Protein AF-A0A6S6QSP1-F1 (afdb_monomer)

Organism: NCBI:txid708113

InterPro domains:
  IPR038561 Sarcosine oxidase subunit delta superfamily [G3DSA:3.30.2270.10] (1-79)

Foldseek 3Di:
DAWDAAPPFRDTDDCVQKDWPAFDDDPPCPDCADPQKHKTWIARNVPDRAIKIWIARNPPRHTDDIGHPPPDDPDDPDDDD

pLDDT: mean 82.89, std 15.21, range [32.25, 95.44]

Secondary structure (DSSP, 8-state):
--EEE-TTT--EEEGGGSEEEEE---TT---SEETTEEEEEEE-TTTT--EEEEEEETTT--EEEEEETT------S----

Nearest PDB structures (foldseek):
  2gah-assembly1_D  TM=7.632E-01  e=2.574E-04  Stenotrophomonas maltophilia
  3ad7-assembly1_D  TM=7.761E-01  e=8.415E-04  Corynebacterium sp. U-96
  8oua-assembly1_C  TM=4.119E-01  e=9.696E-01  Magnetospirillum gryphiswaldense
  8rdt-assembly3_C  TM=3.658E-01  e=1.229E+00  Magnetospirillum gryphiswaldense
  8ou9-assembly1_C  TM=3.529E-01  e=1.652E+00  Magnetospirillum gryphiswaldense

Structure (mmCIF, N/CA/C/O backbone):
data_AF-A0A6S6QSP1-F1
#
_entry.id   AF-A0A6S6QSP1-F1
#
loop_
_atom_site.group_PDB
_atom_site.id
_atom_site.type_symbol
_atom_site.label_atom_id
_atom_site.label_alt_id
_atom_site.label_comp_id
_atom_site.label_asym_id
_atom_site.label_entity_id
_atom_site.label_seq_id
_atom_site.pdbx_PDB_ins_code
_atom_site.Cartn_x
_atom_site.Cartn_y
_atom_site.Cartn_z
_atom_site.occupancy
_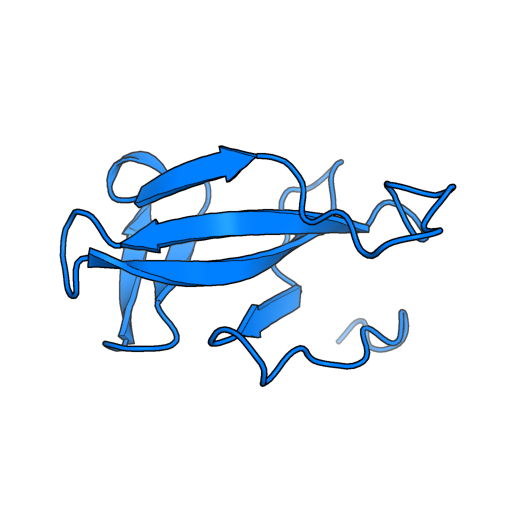atom_site.B_iso_or_equiv
_atom_site.auth_seq_id
_atom_site.auth_comp_id
_atom_site.auth_asym_id
_atom_site.auth_atom_id
_atom_site.pdbx_PDB_model_num
ATOM 1 N N . MET A 1 1 ? -4.223 12.895 7.793 1.00 78.19 1 MET A N 1
ATOM 2 C CA . MET A 1 1 ? -4.642 11.588 8.332 1.00 78.19 1 MET A CA 1
ATOM 3 C C . MET A 1 1 ? -5.226 10.785 7.190 1.00 78.19 1 MET A C 1
ATOM 5 O O . MET A 1 1 ? -6.349 11.043 6.768 1.00 78.19 1 MET A O 1
ATOM 9 N N . LEU A 1 2 ? -4.412 9.906 6.622 1.00 85.88 2 LEU A N 1
ATOM 10 C CA . LEU A 1 2 ? -4.741 9.095 5.458 1.00 85.88 2 LEU A CA 1
ATOM 11 C C . LEU A 1 2 ? -5.633 7.91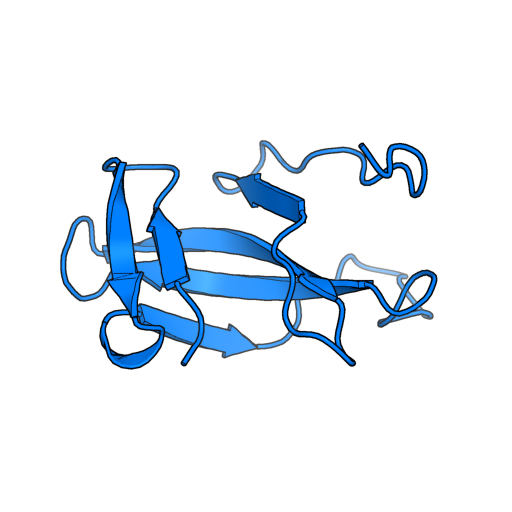5 5.868 1.00 85.88 2 LEU A C 1
ATOM 13 O O . LEU A 1 2 ? -5.300 7.187 6.799 1.00 85.88 2 LEU A O 1
ATOM 17 N N . LEU A 1 3 ? -6.762 7.730 5.181 1.00 90.69 3 LEU A N 1
ATOM 18 C CA . LEU A 1 3 ? -7.634 6.564 5.350 1.00 90.69 3 LEU A CA 1
ATOM 19 C C . LEU A 1 3 ? -7.232 5.481 4.351 1.00 90.69 3 LEU A C 1
ATOM 21 O O . LEU A 1 3 ? -7.330 5.686 3.141 1.00 90.69 3 LEU A O 1
ATOM 25 N N . ILE A 1 4 ? -6.816 4.327 4.861 1.00 91.62 4 ILE A N 1
ATOM 26 C CA . ILE A 1 4 ? -6.353 3.189 4.067 1.00 91.62 4 ILE A CA 1
ATOM 27 C C . ILE A 1 4 ? -7.364 2.054 4.214 1.00 91.62 4 ILE A C 1
ATOM 29 O O . ILE A 1 4 ? -7.874 1.799 5.304 1.00 91.62 4 ILE A O 1
ATOM 33 N N . THR A 1 5 ? -7.680 1.388 3.102 1.00 93.75 5 THR A N 1
ATOM 34 C CA . THR A 1 5 ? -8.530 0.189 3.090 1.00 93.75 5 THR A CA 1
ATOM 35 C C . THR A 1 5 ? -7.675 -1.018 2.741 1.00 93.75 5 THR A C 1
ATOM 37 O O . THR A 1 5 ? -7.037 -1.037 1.692 1.00 93.75 5 THR A O 1
ATOM 40 N N . CYS A 1 6 ? -7.644 -2.019 3.617 1.00 94.19 6 CYS A N 1
ATOM 41 C CA . CYS A 1 6 ? -6.922 -3.254 3.368 1.00 94.19 6 CYS A CA 1
ATOM 42 C C . CYS A 1 6 ? -7.652 -4.078 2.292 1.00 94.19 6 CYS A C 1
ATOM 44 O O . CYS A 1 6 ? -8.798 -4.467 2.518 1.00 94.19 6 CYS A O 1
ATOM 46 N N . PRO A 1 7 ? -7.007 -4.434 1.168 1.00 93.81 7 PRO A N 1
ATOM 47 C CA . PRO A 1 7 ? -7.638 -5.239 0.122 1.00 93.81 7 PRO A CA 1
ATOM 48 C C . PRO A 1 7 ? -7.784 -6.721 0.509 1.00 93.81 7 PRO A 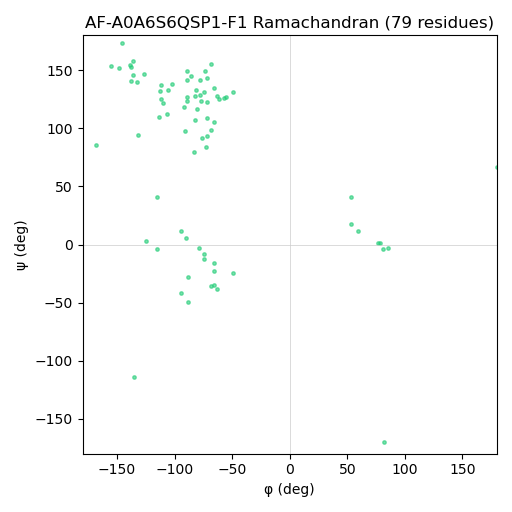C 1
ATOM 50 O O . PRO A 1 7 ? -8.471 -7.463 -0.182 1.00 93.81 7 PRO A O 1
ATOM 53 N N . VAL A 1 8 ? -7.130 -7.165 1.591 1.00 93.44 8 VAL A N 1
ATOM 54 C CA . VAL A 1 8 ? -7.170 -8.562 2.056 1.00 93.44 8 VAL A CA 1
ATOM 55 C C . VAL A 1 8 ? -8.345 -8.802 3.004 1.00 93.44 8 VAL A C 1
ATOM 57 O O . VAL A 1 8 ? -9.093 -9.753 2.815 1.00 93.44 8 VAL A O 1
ATOM 60 N N . CYS A 1 9 ? -8.520 -7.954 4.023 1.00 93.88 9 CYS A N 1
ATOM 61 C CA . CYS A 1 9 ? -9.565 -8.129 5.042 1.00 93.88 9 CYS A CA 1
ATOM 62 C C . CYS A 1 9 ? -10.634 -7.030 5.062 1.00 93.88 9 CYS A C 1
ATOM 64 O O . CYS A 1 9 ? -11.563 -7.111 5.858 1.00 93.88 9 CYS A O 1
ATOM 66 N N . GLY A 1 10 ? -10.508 -5.986 4.240 1.00 92.19 10 GLY A N 1
ATOM 67 C CA . GLY A 1 10 ? -11.479 -4.891 4.167 1.00 92.19 10 GLY A CA 1
ATOM 68 C C . GLY A 1 10 ? -11.407 -3.870 5.307 1.00 92.19 10 GLY A C 1
ATOM 69 O O . GLY A 1 10 ? -12.194 -2.926 5.309 1.00 92.19 10 GLY A O 1
ATOM 70 N N . VAL A 1 11 ? -10.476 -4.010 6.261 1.00 94.25 11 VAL A N 1
ATOM 71 C CA . VAL A 1 11 ? -10.289 -3.028 7.344 1.00 94.25 11 VAL A CA 1
ATOM 72 C C . VAL A 1 11 ? -10.022 -1.653 6.749 1.00 94.25 11 VAL A C 1
ATOM 74 O O . VAL A 1 11 ? -9.095 -1.484 5.956 1.00 94.25 11 VAL A O 1
ATOM 77 N N . ARG A 1 12 ? -10.823 -0.671 7.160 1.00 93.56 12 ARG A N 1
ATOM 78 C CA . ARG A 1 12 ? -10.663 0.732 6.792 1.00 93.56 12 ARG A CA 1
ATOM 79 C C . ARG A 1 12 ? -10.304 1.532 8.033 1.00 93.56 12 ARG A C 1
ATOM 81 O O . ARG A 1 12 ? -11.149 1.721 8.902 1.00 93.56 12 ARG A O 1
ATOM 88 N N . ALA A 1 13 ? -9.067 2.005 8.097 1.00 91.44 13 ALA A N 1
ATOM 89 C CA . ALA A 1 13 ? -8.550 2.712 9.261 1.00 91.44 13 ALA A CA 1
ATOM 90 C C . ALA A 1 13 ? -7.561 3.816 8.864 1.00 91.44 13 ALA A C 1
ATOM 92 O O . ALA A 1 13 ? -7.226 3.976 7.686 1.00 91.44 13 ALA A O 1
ATOM 93 N N . SER A 1 14 ? -7.135 4.617 9.838 1.00 92.12 14 SER A N 1
ATOM 94 C CA . SER A 1 14 ? -6.083 5.614 9.642 1.00 92.12 14 SER A CA 1
ATOM 95 C C . SER A 1 14 ? -4.733 4.948 9.400 1.00 92.12 14 SER A C 1
ATOM 97 O O . SER A 1 14 ? -4.489 3.845 9.875 1.00 92.12 14 SER A O 1
ATOM 99 N N . GLU A 1 15 ? -3.826 5.648 8.721 1.00 91.56 15 GLU A N 1
ATOM 100 C CA . GLU A 1 15 ? -2.437 5.220 8.488 1.00 91.56 15 GLU A CA 1
ATOM 101 C C . GLU A 1 15 ? -1.686 4.754 9.742 1.00 91.56 15 GLU A C 1
ATOM 103 O O . GLU A 1 15 ? -0.771 3.958 9.617 1.00 91.56 15 GLU A O 1
ATOM 108 N N . THR A 1 16 ? -2.082 5.197 10.938 1.00 92.44 16 THR A N 1
ATOM 109 C CA . THR A 1 16 ? -1.504 4.761 12.221 1.00 92.44 16 THR A CA 1
ATOM 110 C C . THR A 1 16 ? -1.755 3.288 12.539 1.00 92.44 16 THR A C 1
ATOM 112 O O . THR A 1 16 ? -1.017 2.705 13.318 1.00 92.44 16 THR A O 1
ATOM 115 N N . GLU A 1 17 ? -2.789 2.696 11.943 1.00 92.31 17 GLU A N 1
ATOM 116 C CA . GLU A 1 17 ? -3.166 1.288 12.107 1.00 92.31 17 GLU A CA 1
ATOM 117 C C . GLU A 1 17 ? -2.487 0.377 11.064 1.00 92.31 17 GLU A C 1
ATOM 119 O O . GLU A 1 17 ? -2.803 -0.815 10.958 1.00 92.31 17 GLU A O 1
ATOM 124 N N . PHE A 1 18 ? -1.590 0.949 10.252 1.00 94.19 18 PHE A N 1
ATOM 125 C CA . PHE A 1 18 ? -0.854 0.266 9.199 1.00 94.19 18 PHE A CA 1
ATOM 126 C C . PHE A 1 18 ? 0.640 0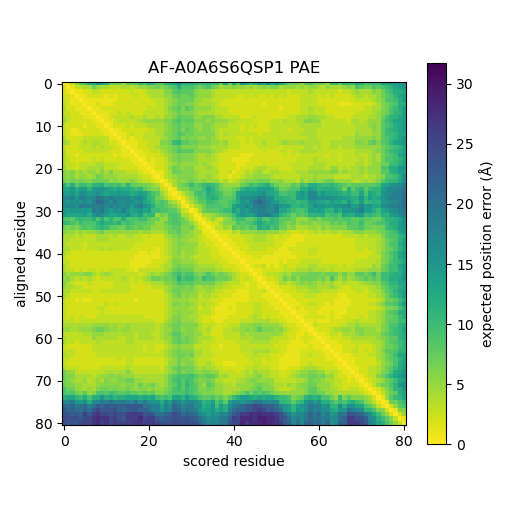.603 9.271 1.00 94.19 18 PHE A C 1
ATOM 128 O O . PHE A 1 18 ? 1.022 1.761 9.413 1.00 94.19 18 PHE A O 1
ATOM 135 N N . ALA A 1 19 ? 1.509 -0.383 9.055 1.00 94.69 19 ALA A N 1
ATOM 136 C CA . ALA A 1 19 ? 2.943 -0.124 8.933 1.00 94.69 19 ALA A CA 1
ATOM 137 C C . ALA A 1 19 ? 3.322 0.164 7.474 1.00 94.69 19 ALA A C 1
ATOM 139 O O . ALA A 1 19 ? 3.026 -0.632 6.579 1.00 94.69 19 ALA A O 1
ATOM 140 N N . ASN A 1 20 ? 4.007 1.283 7.225 1.00 92.69 20 ASN A N 1
ATOM 141 C CA . ASN A 1 20 ? 4.569 1.602 5.912 1.00 92.69 20 ASN A CA 1
ATOM 142 C C . ASN A 1 20 ? 5.854 0.783 5.680 1.00 92.69 20 ASN A C 1
ATOM 144 O O . ASN A 1 20 ? 6.798 0.844 6.463 1.00 92.69 20 ASN A O 1
ATOM 148 N N . GLY A 1 21 ? 5.886 0.013 4.594 1.00 90.44 21 GLY A N 1
ATOM 149 C CA . GLY A 1 21 ? 7.029 -0.801 4.163 1.00 90.44 21 GLY A CA 1
ATOM 150 C C . GLY A 1 21 ? 7.940 -0.114 3.152 1.00 90.44 21 GLY A C 1
ATOM 151 O O . GLY A 1 21 ? 8.773 -0.777 2.537 1.00 90.44 21 GLY A O 1
ATOM 152 N N . GLY A 1 22 ? 7.765 1.188 2.942 1.00 89.50 22 GLY A N 1
ATOM 153 C CA . GLY A 1 22 ? 8.528 1.977 1.990 1.00 89.50 22 GLY A CA 1
ATOM 154 C C . GLY A 1 22 ? 8.028 1.873 0.552 1.00 89.50 22 GLY A C 1
ATOM 155 O O . GLY A 1 22 ? 6.949 1.356 0.250 1.00 89.50 22 GLY A O 1
ATOM 156 N N . LEU A 1 23 ? 8.844 2.417 -0.349 1.00 86.75 23 LEU A N 1
ATOM 157 C CA . LEU A 1 23 ? 8.526 2.512 -1.767 1.00 86.75 23 LEU A CA 1
ATOM 158 C C . LEU A 1 23 ? 8.438 1.134 -2.414 1.00 86.75 23 LEU A C 1
ATOM 160 O O . LEU A 1 23 ? 9.319 0.285 -2.271 1.00 86.75 23 LEU A O 1
ATOM 164 N N . TYR A 1 24 ? 7.394 0.962 -3.209 1.00 81.44 24 TYR A N 1
ATOM 165 C CA . TYR A 1 24 ? 7.303 -0.131 -4.149 1.00 81.44 24 TYR A CA 1
ATOM 166 C C . TYR A 1 24 ? 8.283 0.142 -5.297 1.00 81.44 24 TYR A C 1
ATOM 168 O O . TYR A 1 24 ? 8.076 1.052 -6.101 1.00 81.44 24 TYR A O 1
ATOM 176 N N . ALA A 1 25 ? 9.365 -0.629 -5.364 1.00 70.50 25 ALA A N 1
ATOM 177 C CA . ALA A 1 25 ? 10.314 -0.587 -6.468 1.00 70.50 25 ALA A CA 1
ATOM 178 C C . ALA A 1 25 ? 10.136 -1.839 -7.331 1.00 70.50 25 ALA A C 1
ATOM 180 O O . ALA A 1 25 ? 10.425 -2.949 -6.887 1.00 70.50 25 ALA A O 1
ATOM 181 N N . GLN A 1 26 ? 9.662 -1.656 -8.562 1.00 62.91 26 GLN A N 1
ATOM 182 C CA . GLN A 1 26 ? 9.848 -2.655 -9.610 1.00 62.91 26 GLN A CA 1
ATOM 183 C C . GLN A 1 26 ? 11.273 -2.539 -10.150 1.00 62.91 26 GLN A C 1
ATOM 185 O O . GLN A 1 26 ? 11.802 -1.430 -10.277 1.00 62.91 26 GLN A O 1
ATOM 190 N N . GLU A 1 27 ? 11.906 -3.671 -10.456 1.00 55.81 27 GLU A N 1
ATOM 191 C CA . GLU A 1 27 ? 13.238 -3.662 -11.060 1.00 55.81 27 GLU A CA 1
ATOM 192 C C . GLU A 1 27 ? 13.233 -2.819 -12.344 1.00 55.81 27 GLU A C 1
ATOM 194 O O . GLU A 1 27 ? 12.388 -2.993 -13.219 1.00 55.81 27 GLU A O 1
ATOM 199 N N . GLY A 1 28 ? 14.155 -1.856 -12.435 1.00 56.41 28 GLY A N 1
ATOM 200 C CA . GLY A 1 28 ? 14.266 -0.948 -13.582 1.00 56.41 28 GLY A CA 1
ATOM 201 C C . GLY A 1 28 ? 13.378 0.304 -13.540 1.00 56.41 28 GLY A C 1
ATOM 202 O O . GLY A 1 28 ? 13.515 1.161 -14.416 1.00 56.41 28 GLY A O 1
ATOM 203 N N . ALA A 1 29 ? 12.527 0.485 -12.523 1.00 61.12 29 ALA A N 1
ATOM 204 C CA . ALA A 1 29 ? 11.742 1.708 -12.360 1.00 61.12 29 ALA A CA 1
ATOM 205 C C . ALA A 1 29 ? 12.635 2.886 -11.916 1.00 61.12 29 ALA A C 1
ATOM 207 O O . ALA A 1 29 ? 12.889 3.091 -10.729 1.00 61.12 29 ALA A O 1
ATOM 208 N N . ARG A 1 30 ? 13.134 3.676 -12.879 1.00 55.38 30 ARG A N 1
ATOM 209 C CA . ARG A 1 30 ? 13.890 4.917 -12.601 1.00 55.38 30 ARG A CA 1
ATOM 210 C C . ARG A 1 30 ? 12.999 6.007 -12.000 1.00 55.38 30 ARG A C 1
ATOM 212 O O . ARG A 1 30 ? 13.434 6.733 -11.106 1.00 55.38 30 ARG A O 1
ATOM 219 N N . ASP A 1 31 ? 11.748 6.076 -12.449 1.00 58.44 31 ASP A N 1
ATOM 220 C CA . ASP A 1 31 ? 10.747 7.008 -11.939 1.00 58.44 31 ASP A CA 1
ATOM 221 C C . ASP A 1 31 ? 9.955 6.389 -10.787 1.00 58.44 31 ASP A C 1
ATOM 223 O O . ASP A 1 31 ? 8.982 5.661 -10.973 1.00 58.44 31 ASP A O 1
ATOM 227 N N . ARG A 1 32 ? 10.373 6.729 -9.562 1.00 63.91 32 ARG A N 1
ATOM 228 C CA . ARG A 1 32 ? 9.659 6.399 -8.313 1.00 63.91 32 ARG A CA 1
ATOM 229 C C . ARG A 1 32 ? 8.300 7.102 -8.192 1.00 63.91 32 ARG A C 1
ATOM 231 O O . ARG A 1 32 ? 7.483 6.714 -7.361 1.00 63.91 32 ARG A O 1
ATOM 238 N N . TYR A 1 33 ? 8.078 8.132 -9.008 1.00 71.19 33 TYR A N 1
ATOM 239 C CA . TYR A 1 33 ? 6.883 8.965 -9.007 1.00 71.19 33 TYR A CA 1
ATOM 240 C C . TYR A 1 33 ? 6.373 9.119 -10.433 1.00 71.19 33 TYR A C 1
ATOM 242 O O . TYR A 1 33 ? 6.792 10.007 -11.171 1.00 71.19 33 TYR A O 1
ATOM 250 N N . VAL A 1 34 ? 5.433 8.271 -10.832 1.00 74.06 34 VAL A N 1
ATOM 251 C CA . VAL A 1 34 ? 4.824 8.400 -12.156 1.00 74.06 34 VAL A CA 1
ATOM 252 C C . VAL A 1 34 ? 3.726 9.452 -12.056 1.00 74.06 34 VAL A C 1
ATOM 254 O O . VAL A 1 34 ? 2.688 9.214 -11.444 1.00 74.06 34 VAL A O 1
ATOM 257 N N . ARG A 1 35 ? 3.969 10.644 -12.618 1.00 75.81 35 ARG A N 1
ATOM 258 C CA . ARG A 1 35 ? 3.018 11.779 -12.606 1.00 75.81 35 ARG A CA 1
ATOM 259 C C . ARG A 1 35 ? 2.520 12.149 -11.197 1.00 75.81 35 ARG A C 1
ATOM 261 O O . ARG A 1 35 ? 1.337 12.397 -10.992 1.00 75.81 35 ARG A O 1
ATOM 268 N N . GLY A 1 36 ? 3.419 12.141 -10.212 1.00 82.06 36 GLY A N 1
ATOM 269 C CA . GLY A 1 36 ? 3.083 12.462 -8.819 1.00 82.06 36 GLY A CA 1
ATOM 270 C C . GLY A 1 36 ? 2.400 11.329 -8.044 1.00 82.06 36 GLY A C 1
ATOM 271 O O . GLY A 1 36 ? 2.096 11.508 -6.864 1.00 82.06 36 GLY A O 1
ATOM 272 N N . ILE A 1 37 ? 2.192 10.161 -8.659 1.00 86.06 37 ILE A N 1
ATOM 273 C CA . ILE A 1 37 ? 1.695 8.957 -7.989 1.00 86.06 37 ILE A CA 1
ATOM 274 C C . ILE A 1 37 ? 2.884 8.169 -7.446 1.00 86.06 37 ILE A C 1
ATOM 276 O O . ILE A 1 37 ? 3.785 7.787 -8.194 1.00 86.06 37 ILE A O 1
ATOM 280 N N . VAL A 1 38 ? 2.858 7.915 -6.143 1.00 87.44 38 VAL A N 1
ATOM 281 C CA . VAL A 1 38 ? 3.801 7.049 -5.443 1.00 87.44 38 VAL A CA 1
ATOM 282 C C . VAL A 1 38 ? 3.142 5.702 -5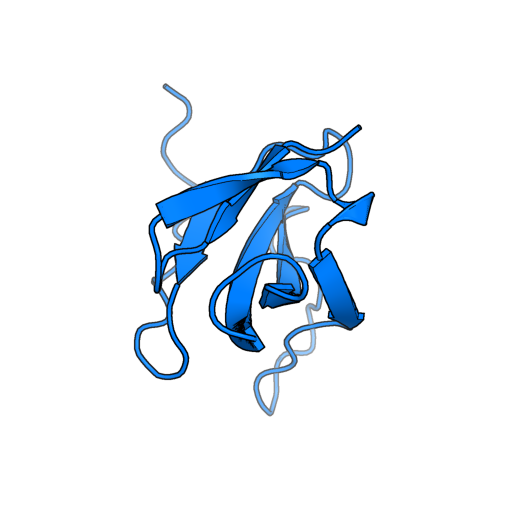.163 1.00 87.44 38 VAL A C 1
ATOM 284 O O . VAL A 1 38 ? 1.964 5.641 -4.800 1.00 87.44 38 VAL A O 1
ATOM 287 N N . ARG A 1 39 ? 3.904 4.622 -5.354 1.00 89.44 39 ARG A N 1
ATOM 288 C CA . ARG A 1 39 ? 3.513 3.261 -4.979 1.00 89.44 39 ARG A CA 1
ATOM 289 C C . ARG A 1 39 ? 4.300 2.851 -3.741 1.00 89.44 39 ARG A C 1
ATOM 291 O O . ARG A 1 39 ? 5.515 3.039 -3.694 1.00 89.44 39 ARG A O 1
ATOM 298 N N . GLU A 1 40 ? 3.623 2.295 -2.750 1.00 91.06 40 GLU A N 1
ATOM 299 C CA . GLU A 1 40 ? 4.205 1.932 -1.456 1.00 91.06 40 GLU A CA 1
ATOM 300 C C . GLU A 1 40 ? 3.679 0.577 -0.986 1.00 91.06 40 GLU A C 1
ATOM 302 O O . GLU A 1 40 ? 2.572 0.165 -1.343 1.00 91.06 40 GLU A O 1
ATOM 307 N N . TRP A 1 41 ? 4.468 -0.099 -0.15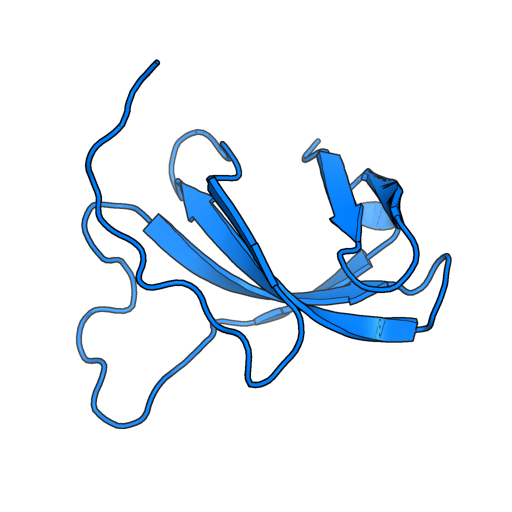6 1.00 92.69 41 TRP A N 1
ATOM 308 C CA . TRP A 1 41 ? 4.029 -1.273 0.587 1.00 92.69 41 TRP A CA 1
ATOM 309 C C . TRP A 1 41 ? 3.434 -0.868 1.929 1.00 92.69 41 TRP A C 1
ATOM 311 O O . TRP A 1 41 ? 3.962 0.009 2.607 1.00 92.69 41 TRP A O 1
ATOM 321 N N . TRP A 1 42 ? 2.370 -1.552 2.336 1.00 94.62 42 TRP A N 1
ATOM 322 C CA . TRP A 1 42 ? 1.719 -1.361 3.628 1.00 94.62 42 TRP A CA 1
ATOM 323 C C . TRP A 1 42 ? 1.382 -2.706 4.268 1.00 94.62 42 TRP A C 1
ATOM 325 O O . TRP A 1 42 ? 1.047 -3.665 3.571 1.00 94.62 42 TRP A O 1
ATOM 335 N N . ASN A 1 43 ? 1.463 -2.781 5.594 1.00 95.44 43 ASN A N 1
ATOM 336 C CA . ASN A 1 43 ? 1.045 -3.933 6.385 1.00 95.44 43 ASN A CA 1
ATOM 337 C C . ASN A 1 43 ? -0.180 -3.579 7.237 1.00 95.44 43 ASN A C 1
ATOM 339 O O . ASN A 1 43 ? -0.192 -2.544 7.896 1.00 95.44 43 ASN A O 1
ATOM 343 N N . CYS A 1 44 ? -1.208 -4.430 7.231 1.00 94.12 44 CYS A N 1
ATOM 344 C CA . CYS A 1 44 ? -2.409 -4.244 8.053 1.00 94.12 44 CYS A CA 1
ATOM 345 C C . CYS A 1 44 ? -2.206 -4.775 9.480 1.00 94.12 44 CYS A C 1
ATOM 347 O O . CYS A 1 44 ? -2.658 -5.877 9.800 1.00 94.12 44 CYS A O 1
ATOM 349 N N . GLU A 1 45 ? -1.539 -4.000 10.336 1.00 93.56 45 GLU A N 1
ATOM 350 C CA . GLU A 1 45 ? -1.203 -4.415 11.708 1.00 93.56 45 GLU A CA 1
ATOM 351 C C . GLU A 1 45 ? -2.441 -4.658 12.578 1.00 93.56 45 GLU A C 1
ATOM 353 O O . GLU A 1 45 ? -2.487 -5.634 13.332 1.00 93.56 45 GLU A O 1
ATOM 358 N N . SER A 1 46 ? -3.467 -3.822 12.409 1.00 89.38 46 SER A N 1
ATOM 359 C CA . SER A 1 46 ? -4.745 -3.897 13.128 1.00 89.38 46 SER A CA 1
ATOM 360 C C . SER A 1 46 ? -5.678 -5.023 12.665 1.00 89.38 46 SER A C 1
ATOM 362 O O . SER A 1 46 ? -6.710 -5.266 13.288 1.00 89.38 46 SER A O 1
ATOM 364 N N . GLY A 1 47 ? -5.343 -5.722 11.576 1.00 91.38 47 GLY A N 1
ATOM 365 C CA . GLY A 1 47 ? -6.207 -6.729 10.963 1.00 91.38 47 GLY A CA 1
ATOM 366 C C . GLY A 1 47 ? -5.461 -8.002 10.577 1.00 91.38 47 GLY A C 1
ATOM 367 O O . GLY A 1 47 ? -5.002 -8.766 11.421 1.00 91.38 47 GLY A O 1
ATOM 368 N N . CYS A 1 48 ? -5.378 -8.267 9.273 1.00 94.12 48 CYS A N 1
ATOM 369 C CA . CYS A 1 48 ? -4.865 -9.533 8.738 1.00 94.12 48 CYS A CA 1
ATOM 370 C C . CYS A 1 48 ? -3.333 -9.658 8.719 1.00 94.12 48 CYS A C 1
ATOM 372 O O . CYS A 1 48 ? -2.826 -10.687 8.269 1.00 94.12 48 CYS A O 1
ATOM 374 N N . ARG A 1 49 ? -2.592 -8.611 9.113 1.00 93.69 49 ARG A N 1
ATOM 375 C CA . ARG A 1 49 ? -1.115 -8.529 9.088 1.00 93.69 49 ARG A CA 1
ATOM 376 C C . ARG A 1 49 ? -0.478 -8.855 7.739 1.00 93.69 49 ARG A C 1
ATOM 378 O O . ARG A 1 49 ? 0.715 -9.145 7.646 1.00 93.69 49 ARG A O 1
ATOM 385 N N . SER A 1 50 ? -1.274 -8.813 6.677 1.00 93.44 50 SER A N 1
ATOM 386 C CA . SER A 1 50 ? -0.820 -9.079 5.323 1.00 93.44 50 SER A CA 1
ATOM 387 C C . SER A 1 50 ? -0.254 -7.812 4.702 1.00 93.44 50 SER A C 1
ATOM 389 O O . SER A 1 50 ? -0.742 -6.704 4.943 1.00 93.44 50 SER A O 1
ATOM 391 N N . TRP A 1 51 ? 0.771 -8.002 3.877 1.00 93.62 51 TRP A N 1
ATOM 392 C CA . TRP A 1 51 ? 1.358 -6.945 3.068 1.00 93.62 51 TRP A CA 1
ATOM 393 C C . TRP A 1 51 ? 0.533 -6.715 1.801 1.00 93.62 51 TRP A C 1
ATOM 395 O O . TRP A 1 51 ? 0.203 -7.661 1.083 1.00 93.62 51 TRP A O 1
ATOM 405 N N . PHE A 1 52 ? 0.240 -5.455 1.504 1.00 93.88 52 PHE A N 1
ATOM 406 C CA . PHE A 1 52 ? -0.481 -5.025 0.312 1.00 93.88 52 PHE A CA 1
ATOM 407 C C . PHE A 1 52 ? 0.166 -3.773 -0.283 1.00 93.88 52 PHE A C 1
ATOM 409 O O . PHE A 1 52 ? 0.842 -3.014 0.411 1.00 93.88 52 PHE A O 1
ATOM 416 N N . GLY A 1 53 ? 0.009 -3.592 -1.589 1.00 93.19 53 GLY A N 1
ATOM 417 C CA . GLY A 1 53 ? 0.485 -2.408 -2.288 1.00 93.19 53 GLY A CA 1
ATOM 418 C C . GLY A 1 53 ? -0.579 -1.318 -2.283 1.00 93.19 53 GLY A C 1
ATOM 419 O O . GLY A 1 53 ? -1.780 -1.605 -2.272 1.00 93.19 53 GLY A O 1
ATOM 420 N N . MET A 1 54 ? -0.142 -0.066 -2.288 1.00 92.06 54 MET A N 1
ATOM 421 C CA . MET A 1 54 ? -1.015 1.095 -2.394 1.00 92.06 54 MET A CA 1
ATOM 422 C C . MET A 1 54 ? -0.413 2.127 -3.336 1.00 92.06 54 MET A C 1
ATOM 424 O O . MET A 1 54 ? 0.786 2.393 -3.299 1.00 92.06 54 MET A O 1
ATOM 428 N N . ALA A 1 55 ? -1.270 2.748 -4.140 1.00 91.06 55 ALA A N 1
ATOM 429 C CA . ALA A 1 55 ? -0.930 3.880 -4.980 1.00 91.06 55 ALA A CA 1
ATOM 430 C C . ALA A 1 55 ? -1.643 5.121 -4.472 1.00 91.06 55 ALA A C 1
ATOM 432 O O . ALA A 1 55 ? -2.873 5.138 -4.368 1.00 91.06 55 ALA A O 1
ATOM 433 N N . ARG A 1 56 ? -0.877 6.174 -4.194 1.00 89.94 56 ARG A N 1
ATOM 434 C CA . ARG A 1 56 ? -1.420 7.465 -3.767 1.00 89.94 56 ARG A CA 1
ATOM 435 C C . ARG A 1 56 ? -0.742 8.624 -4.475 1.00 89.94 56 ARG A C 1
ATOM 437 O O . ARG A 1 56 ? 0.397 8.514 -4.914 1.00 89.94 56 ARG A O 1
ATOM 444 N N . HIS A 1 57 ? -1.407 9.768 -4.526 1.00 88.94 57 HIS A N 1
ATOM 445 C CA . HIS A 1 57 ? -0.761 11.007 -4.937 1.00 88.94 57 HIS A CA 1
ATOM 446 C C . HIS A 1 57 ? 0.157 11.523 -3.818 1.00 88.94 57 HIS A C 1
ATOM 448 O O . HIS A 1 57 ? -0.264 11.653 -2.663 1.00 88.94 57 HIS A O 1
ATOM 454 N N . ALA A 1 58 ? 1.400 11.870 -4.147 1.00 86.12 58 ALA A N 1
ATOM 455 C CA . ALA A 1 58 ? 2.371 12.357 -3.172 1.00 86.12 58 ALA A CA 1
ATOM 456 C C . ALA A 1 58 ? 1.970 13.719 -2.573 1.00 86.12 58 ALA A C 1
ATOM 458 O O . ALA A 1 58 ? 2.193 13.945 -1.388 1.00 86.12 58 ALA A O 1
ATOM 459 N N . GLY A 1 59 ? 1.336 14.593 -3.369 1.00 87.25 59 GLY A N 1
ATOM 460 C CA . GLY A 1 59 ? 1.019 15.970 -2.965 1.00 87.25 59 GLY A CA 1
ATOM 461 C C . GLY A 1 59 ? -0.318 16.175 -2.242 1.00 87.25 59 GLY A C 1
ATOM 462 O O . GLY A 1 59 ? -0.430 17.098 -1.449 1.00 87.25 59 GLY A O 1
ATOM 463 N N . ASN A 1 60 ? -1.333 15.337 -2.495 1.00 88.19 60 ASN A N 1
ATOM 464 C CA . ASN A 1 60 ? -2.675 15.503 -1.899 1.00 88.19 60 ASN A CA 1
ATOM 465 C C . ASN A 1 60 ? -3.168 14.259 -1.143 1.00 88.19 60 ASN A C 1
ATOM 467 O O . ASN A 1 60 ? -4.297 14.235 -0.667 1.00 88.19 60 ASN A O 1
ATOM 471 N N . GLN A 1 61 ? -2.327 13.224 -1.052 1.00 87.88 61 GLN A N 1
ATOM 472 C CA . GLN A 1 61 ? -2.608 11.971 -0.353 1.00 87.88 61 GLN A CA 1
ATOM 473 C C . GLN A 1 61 ? -3.841 11.184 -0.854 1.00 87.88 61 GLN A C 1
ATOM 475 O O . GLN A 1 61 ? -4.218 10.206 -0.216 1.00 87.88 61 GLN A O 1
ATOM 480 N N . ARG A 1 62 ? -4.452 11.526 -2.003 1.00 88.75 62 ARG A N 1
ATOM 481 C CA . ARG A 1 62 ? -5.551 10.739 -2.594 1.00 88.75 62 ARG A CA 1
ATO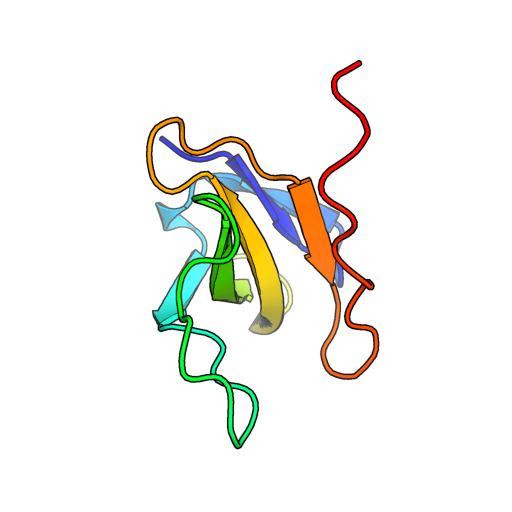M 482 C C . ARG A 1 62 ? -5.053 9.336 -2.935 1.00 88.75 62 ARG A C 1
ATOM 484 O O . ARG A 1 62 ? -4.078 9.194 -3.671 1.00 88.75 62 ARG A O 1
ATOM 491 N N . VAL A 1 63 ? -5.733 8.316 -2.417 1.00 89.56 63 VAL A N 1
ATOM 492 C CA . VAL A 1 63 ? -5.487 6.908 -2.758 1.00 89.56 63 VAL A CA 1
ATOM 493 C C . VAL A 1 63 ? -6.211 6.590 -4.062 1.00 89.56 63 VAL A C 1
ATOM 495 O O . VAL A 1 63 ? -7.404 6.855 -4.185 1.00 89.56 63 VAL A O 1
ATOM 498 N N . PHE A 1 64 ? -5.490 6.030 -5.029 1.00 88.44 64 PHE A N 1
ATOM 499 C CA . PHE A 1 64 ? -6.049 5.593 -6.310 1.00 88.44 64 PHE A CA 1
ATOM 500 C C . PHE A 1 64 ? -6.414 4.114 -6.287 1.00 88.44 64 PHE A C 1
ATOM 502 O O . PHE A 1 64 ? -7.462 3.730 -6.791 1.00 88.44 64 PHE A O 1
ATOM 509 N N . ALA A 1 65 ? -5.554 3.285 -5.695 1.00 89.50 65 ALA A N 1
ATOM 510 C CA . ALA A 1 65 ? -5.771 1.850 -5.625 1.00 89.50 65 ALA A CA 1
ATOM 511 C C . ALA A 1 65 ? -5.025 1.228 -4.445 1.00 89.50 65 ALA A C 1
ATOM 513 O O . ALA A 1 65 ? -3.974 1.715 -4.022 1.00 89.50 65 ALA A O 1
ATOM 514 N N . THR A 1 66 ? -5.557 0.106 -3.969 1.00 92.31 66 THR A N 1
ATOM 515 C CA . THR A 1 66 ? -4.865 -0.843 -3.095 1.00 92.31 66 THR A CA 1
ATOM 516 C C . THR A 1 66 ? -4.960 -2.227 -3.722 1.00 92.31 66 THR A C 1
ATOM 518 O O . THR A 1 66 ? -5.938 -2.533 -4.403 1.00 92.31 66 THR A O 1
ATOM 521 N N . TRP A 1 67 ? -3.936 -3.057 -3.547 1.00 92.69 67 TRP A N 1
ATOM 522 C CA . TRP A 1 67 ? -3.895 -4.384 -4.156 1.00 92.69 67 TRP A CA 1
ATOM 523 C C . TRP A 1 67 ? -3.139 -5.397 -3.319 1.00 92.69 67 TRP A C 1
ATOM 525 O O . TRP A 1 67 ? -2.201 -5.073 -2.593 1.00 92.69 67 TRP A O 1
ATOM 535 N N . VAL A 1 68 ? -3.516 -6.663 -3.467 1.00 92.12 68 VAL A N 1
ATOM 536 C CA . VAL A 1 68 ? -2.739 -7.773 -2.915 1.00 92.12 68 VAL A CA 1
ATOM 537 C C . VAL A 1 68 ? -1.473 -7.996 -3.740 1.00 92.12 68 VAL A C 1
ATOM 539 O O . VAL A 1 68 ? -1.449 -7.757 -4.950 1.00 92.12 68 VAL A O 1
ATOM 542 N N . ARG A 1 69 ? -0.405 -8.476 -3.096 1.00 86.19 69 ARG A N 1
ATOM 543 C CA . ARG A 1 69 ? 0.844 -8.839 -3.782 1.00 86.19 69 ARG A CA 1
ATOM 544 C C . ARG A 1 69 ? 0.572 -9.734 -4.997 1.00 86.19 69 ARG A C 1
ATOM 546 O O . ARG A 1 69 ? -0.164 -10.709 -4.900 1.00 86.19 69 ARG A O 1
ATOM 553 N N . GLY A 1 70 ? 1.167 -9.389 -6.139 1.00 85.12 70 GLY A N 1
ATOM 554 C CA . GLY A 1 70 ? 0.999 -10.121 -7.401 1.00 85.12 70 GLY A CA 1
ATOM 555 C C . GLY A 1 70 ? -0.280 -9.801 -8.188 1.00 85.12 70 GLY A C 1
ATOM 556 O O . GLY A 1 70 ? -0.434 -10.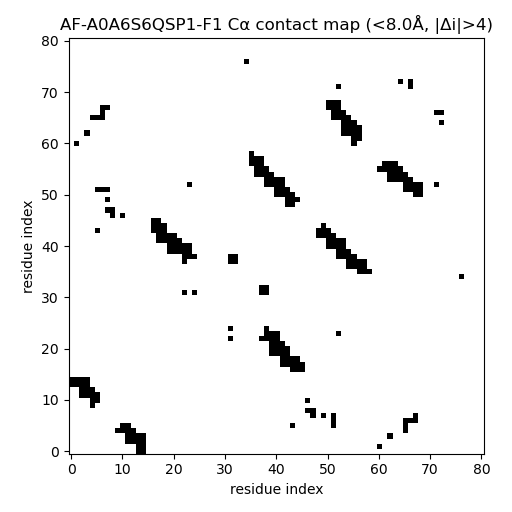291 -9.302 1.00 85.12 70 GLY A O 1
ATOM 557 N N . LYS A 1 71 ? -1.183 -8.966 -7.657 1.00 87.19 71 LYS A N 1
ATOM 558 C CA . LYS A 1 71 ? -2.367 -8.438 -8.362 1.00 87.19 71 LYS A CA 1
ATOM 559 C C . LYS A 1 71 ? -2.273 -6.923 -8.532 1.00 87.19 71 LYS A C 1
ATOM 561 O O . LYS A 1 71 ? -3.240 -6.204 -8.304 1.00 87.19 71 LYS A O 1
ATOM 566 N N . GLU A 1 72 ? -1.078 -6.445 -8.860 1.00 84.31 72 GLU A N 1
ATOM 567 C CA . GLU A 1 72 ? -0.839 -5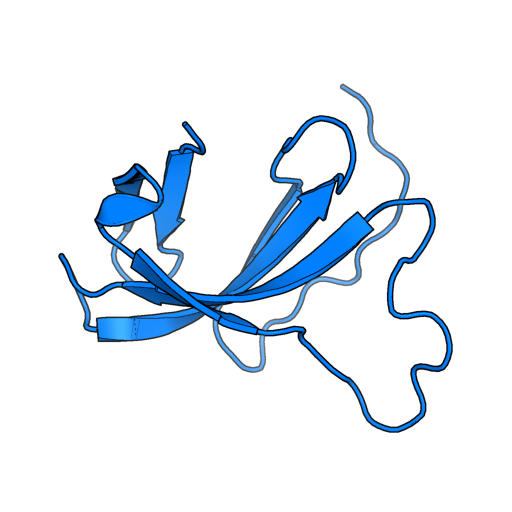.019 -9.047 1.00 84.31 72 GLU A CA 1
ATOM 568 C C . GLU A 1 72 ? -1.663 -4.465 -10.210 1.00 84.31 72 GLU A C 1
ATOM 570 O O . GLU A 1 72 ? -1.599 -5.027 -11.304 1.00 84.31 72 GLU A O 1
ATOM 575 N N . PRO A 1 73 ? -2.426 -3.380 -9.996 1.00 82.06 73 PRO A N 1
ATOM 576 C CA . PRO A 1 73 ? -3.144 -2.738 -11.072 1.00 82.06 73 PRO A CA 1
ATOM 577 C C . PRO A 1 73 ? -2.162 -2.009 -11.986 1.00 82.06 73 PRO A C 1
ATOM 579 O O . PRO A 1 73 ? -1.212 -1.360 -11.535 1.00 82.06 73 PRO A O 1
ATOM 582 N N . GLU A 1 74 ? -2.447 -2.041 -13.281 1.00 74.88 74 GLU A N 1
ATOM 583 C CA . GLU A 1 74 ? -1.884 -1.068 -14.203 1.00 74.88 74 GLU A CA 1
ATOM 584 C C . GLU A 1 74 ? -2.451 0.305 -13.833 1.00 74.88 74 GLU A C 1
ATOM 586 O O . GLU A 1 74 ? -3.628 0.604 -14.029 1.00 74.88 74 GLU A O 1
ATOM 591 N N . LEU A 1 75 ? -1.620 1.135 -13.204 1.00 67.50 75 LEU A N 1
ATOM 592 C CA . LEU A 1 75 ? -2.019 2.487 -12.837 1.00 67.50 75 LEU A CA 1
ATOM 593 C C . LEU A 1 75 ? -2.006 3.347 -14.095 1.00 67.50 75 LEU A C 1
ATOM 595 O O . LEU A 1 75 ? -0.979 3.923 -14.454 1.00 67.50 75 LEU A O 1
ATOM 599 N N . PHE A 1 76 ? -3.157 3.424 -14.754 1.00 55.94 76 PHE A N 1
ATOM 600 C CA . PHE A 1 76 ? -3.400 4.388 -15.812 1.00 55.94 76 PHE A CA 1
ATOM 601 C C . PHE A 1 76 ? -3.754 5.737 -15.173 1.00 55.94 76 PHE A C 1
ATOM 603 O O . PHE A 1 76 ? -4.761 5.845 -14.471 1.00 55.94 76 PHE A O 1
ATOM 610 N N . PRO A 1 77 ? -2.938 6.787 -15.364 1.00 52.12 77 PRO A N 1
ATOM 611 C CA . PRO A 1 77 ? -3.292 8.131 -14.936 1.00 52.12 77 PRO A CA 1
ATOM 612 C C . PRO A 1 77 ? -4.382 8.663 -15.871 1.00 52.12 77 PRO A C 1
ATOM 614 O O . PRO A 1 77 ? -4.089 9.336 -16.859 1.00 52.12 77 PRO A O 1
ATOM 617 N N . GLY A 1 78 ? -5.632 8.320 -15.579 1.00 47.47 78 GLY A N 1
ATOM 618 C CA . GLY A 1 78 ? -6.768 8.716 -16.394 1.00 47.47 78 GLY A CA 1
ATOM 619 C C . GLY A 1 78 ? -8.081 8.190 -15.849 1.00 47.47 78 GLY A C 1
ATOM 620 O O . GLY A 1 78 ? -8.679 7.351 -16.490 1.00 47.47 78 GLY A O 1
ATOM 621 N N . GLU A 1 79 ? -8.506 8.669 -14.681 1.00 39.72 79 GLU A N 1
ATOM 622 C CA . GLU A 1 79 ? -9.924 8.929 -14.399 1.00 39.72 79 GLU A CA 1
ATOM 623 C C . GLU A 1 79 ? -10.024 9.731 -13.098 1.00 39.72 79 GLU A C 1
ATOM 625 O O . GLU A 1 79 ? -10.136 9.227 -11.979 1.00 39.72 79 GLU A O 1
ATOM 630 N N . SER A 1 80 ? -9.907 11.045 -13.274 1.00 35.12 80 SER A N 1
ATOM 631 C CA . SER A 1 80 ? -10.596 11.993 -12.415 1.00 35.12 80 SER A CA 1
ATOM 632 C C . SER A 1 80 ? -12.086 11.850 -12.721 1.00 35.12 80 SER A C 1
ATOM 634 O O . SER A 1 80 ? -12.557 12.395 -13.715 1.00 35.12 80 SER A O 1
ATOM 636 N N . ALA A 1 81 ? -12.801 11.095 -11.896 1.00 32.25 81 ALA A N 1
ATOM 637 C CA . ALA A 1 81 ? -14.177 11.432 -11.562 1.00 32.25 81 ALA A CA 1
ATOM 638 C C . ALA A 1 81 ? -14.165 12.108 -10.184 1.00 32.25 81 ALA A C 1
ATOM 640 O O . ALA A 1 81 ? -13.356 11.677 -9.309 1.00 32.25 81 ALA A O 1
#

Mean predicted aligned error: 6.02 Å

Solvent-accessible surface area (backbone atoms only — not comparable to full-atom values): 5043 Å² total; per-residue (Å²): 135,52,77,44,60,40,71,86,75,62,54,71,42,50,51,89,48,36,48,76,68,48,73,58,76,59,92,87,60,82,67,71,49,61,93,52,32,34,42,29,33,34,27,33,66,80,66,77,59,50,64,29,41,37,32,26,32,73,89,76,62,51,72,79,48,59,25,48,78,95,55,71,75,84,82,68,96,77,77,90,125

Radius of gyration: 12.24 Å; Cα contacts (8 Å, |Δi|>4): 139; chains: 1; bounding box: 28×26×30 Å

Sequence (81 aa):
MLLITCPVCGVRASETEFANGGLYAQEGARDRYVRGIVREWWNCESGCRSWFGMARHAGNQRVFATWVRGKEPELFPGESA